Protein AF-A0AAV9DZL0-F1 (afdb_monomer)

Structure (mmCIF, N/CA/C/O backbone):
data_AF-A0AAV9DZL0-F1
#
_entry.id   AF-A0AAV9DZL0-F1
#
loop_
_atom_site.group_PDB
_atom_site.id
_atom_site.type_symbol
_atom_site.label_atom_id
_atom_site.label_alt_id
_atom_site.label_comp_id
_atom_site.label_asym_id
_atom_site.label_entity_id
_atom_site.label_seq_id
_atom_site.pdbx_PDB_ins_code
_atom_site.Cartn_x
_atom_site.Cartn_y
_atom_site.Cartn_z
_atom_site.occupancy
_atom_site.B_iso_or_equiv
_atom_site.auth_seq_id
_atom_site.auth_comp_id
_atom_site.auth_asym_id
_atom_site.auth_atom_id
_atom_site.pdbx_PDB_model_num
ATOM 1 N N . MET A 1 1 ? 12.146 9.727 -33.358 1.00 85.75 1 MET A N 1
ATOM 2 C CA . MET A 1 1 ? 12.964 9.579 -32.136 1.00 85.75 1 MET A CA 1
ATOM 3 C C . MET A 1 1 ? 12.162 9.762 -30.846 1.00 85.75 1 MET A C 1
ATOM 5 O O . MET A 1 1 ? 11.832 8.749 -30.264 1.00 85.75 1 MET A O 1
ATOM 9 N N . LEU A 1 2 ? 11.770 10.965 -30.394 1.00 91.12 2 LEU A N 1
ATOM 10 C CA . LEU A 1 2 ? 11.081 11.104 -29.086 1.00 91.12 2 LEU A CA 1
ATOM 11 C C . LEU A 1 2 ? 9.748 10.346 -28.998 1.00 91.12 2 LEU A C 1
ATOM 13 O O . LEU A 1 2 ? 9.580 9.506 -28.124 1.00 91.12 2 LEU A O 1
ATOM 17 N N . LYS A 1 3 ? 8.830 10.579 -29.944 1.00 93.94 3 LYS A N 1
ATOM 18 C CA . LYS A 1 3 ? 7.537 9.870 -30.006 1.00 93.94 3 LYS A CA 1
ATOM 19 C C . LYS A 1 3 ? 7.700 8.346 -30.021 1.00 93.94 3 LYS A C 1
ATOM 21 O O . LYS A 1 3 ? 6.901 7.626 -29.442 1.00 93.94 3 LYS A O 1
ATOM 26 N N . GLU A 1 4 ? 8.742 7.875 -30.692 1.00 95.62 4 GLU A N 1
ATOM 27 C CA . GLU A 1 4 ? 9.065 6.458 -30.788 1.00 95.62 4 GLU A CA 1
ATOM 28 C C . GLU A 1 4 ? 9.544 5.919 -29.441 1.00 95.62 4 GLU A C 1
ATOM 30 O O . GLU A 1 4 ? 8.929 4.993 -28.940 1.00 95.62 4 GLU A O 1
ATOM 35 N N . VAL A 1 5 ? 10.522 6.565 -28.795 1.00 93.69 5 VAL A N 1
ATOM 36 C CA . VAL A 1 5 ? 11.003 6.195 -27.450 1.00 93.69 5 VAL A CA 1
ATOM 37 C C . VAL A 1 5 ? 9.864 6.153 -26.429 1.00 93.69 5 VAL A C 1
ATOM 39 O O . VAL A 1 5 ? 9.787 5.225 -25.627 1.00 93.69 5 VAL A O 1
ATOM 42 N N . PHE A 1 6 ? 8.953 7.126 -26.460 1.00 94.88 6 PHE A N 1
ATOM 43 C CA . PHE A 1 6 ? 7.794 7.105 -25.570 1.00 94.88 6 PHE A CA 1
ATOM 44 C C . PHE A 1 6 ? 6.900 5.895 -25.828 1.00 94.88 6 PHE A C 1
ATOM 46 O O . PHE A 1 6 ? 6.602 5.150 -24.900 1.00 94.88 6 PHE A O 1
ATOM 53 N N . ASN A 1 7 ? 6.514 5.673 -27.081 1.00 96.50 7 ASN A N 1
ATOM 54 C CA . ASN A 1 7 ? 5.558 4.627 -27.425 1.00 96.50 7 ASN A CA 1
ATOM 55 C C . ASN A 1 7 ? 6.138 3.211 -27.334 1.00 96.50 7 ASN A C 1
ATOM 57 O O . ASN A 1 7 ? 5.383 2.274 -27.100 1.00 96.50 7 ASN A O 1
ATOM 61 N N . THR A 1 8 ? 7.445 3.037 -27.538 1.00 96.19 8 THR A N 1
ATOM 62 C CA . THR A 1 8 ? 8.074 1.708 -27.578 1.00 96.19 8 THR A CA 1
ATOM 63 C C . THR A 1 8 ? 8.816 1.345 -26.298 1.00 96.19 8 THR A C 1
ATOM 65 O O . THR A 1 8 ? 9.059 0.163 -26.075 1.00 96.19 8 THR A O 1
ATOM 68 N N . VAL A 1 9 ? 9.170 2.323 -25.454 1.00 95.31 9 VAL A N 1
ATOM 69 C CA . VAL A 1 9 ? 9.973 2.079 -24.244 1.00 95.31 9 VAL A CA 1
ATOM 70 C C . VAL A 1 9 ? 9.302 2.618 -22.988 1.00 95.31 9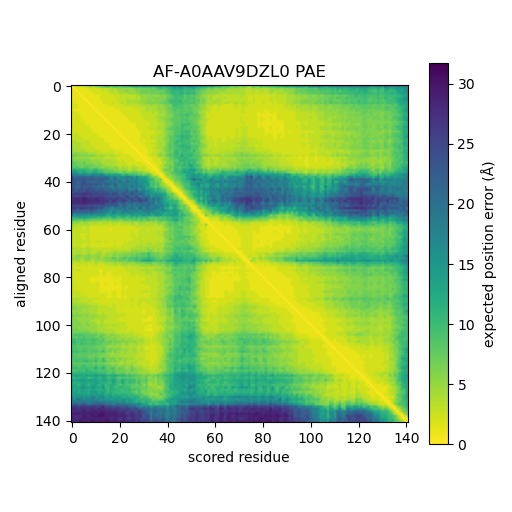 VAL A C 1
ATOM 72 O O . VAL A 1 9 ? 9.049 1.848 -22.066 1.00 95.31 9 VAL A O 1
ATOM 75 N N . ILE A 1 10 ? 9.021 3.923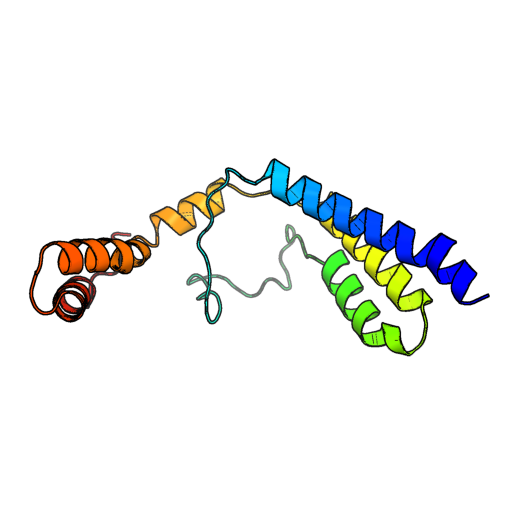 -22.928 1.00 95.44 10 ILE A N 1
ATOM 76 C CA . ILE A 1 10 ? 8.605 4.569 -21.671 1.00 95.44 10 ILE A CA 1
ATOM 77 C C . ILE A 1 10 ? 7.169 4.215 -21.285 1.00 95.44 10 ILE A C 1
ATOM 79 O O . ILE A 1 10 ? 6.935 3.806 -20.152 1.00 95.44 10 ILE A O 1
ATOM 83 N N . LEU A 1 11 ? 6.212 4.334 -22.204 1.00 96.88 11 LEU A N 1
ATOM 84 C CA . LEU A 1 11 ? 4.816 4.006 -21.908 1.00 96.88 11 LEU A CA 1
ATOM 85 C C . LEU A 1 11 ? 4.637 2.518 -21.558 1.00 96.88 11 LEU A C 1
ATOM 87 O O . LEU A 1 11 ? 4.044 2.252 -20.516 1.00 96.88 11 LEU A O 1
ATOM 91 N N . PRO A 1 12 ? 5.222 1.551 -22.298 1.00 98.12 12 PRO A N 1
ATOM 92 C CA . PRO A 1 12 ? 5.124 0.142 -21.922 1.00 98.12 12 PRO A CA 1
ATOM 93 C C . PRO A 1 12 ? 5.661 -0.172 -20.519 1.00 98.12 12 PRO A C 1
ATOM 95 O O . PRO A 1 12 ? 5.006 -0.882 -19.763 1.00 98.12 12 PRO A O 1
ATOM 98 N N . VAL A 1 13 ? 6.817 0.380 -20.123 1.00 97.44 13 VAL A N 1
ATOM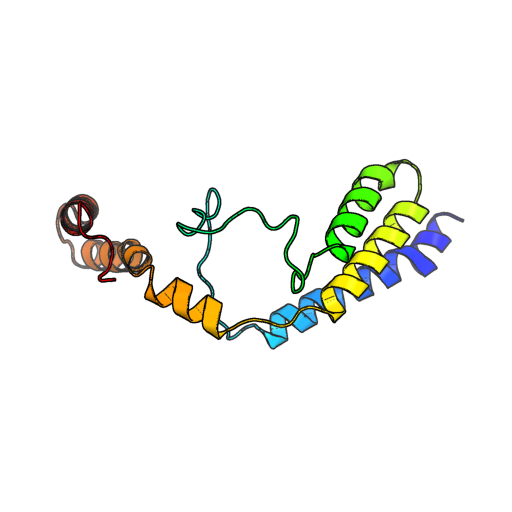 99 C CA . VAL A 1 13 ? 7.356 0.111 -18.776 1.00 97.44 13 VAL A CA 1
ATOM 100 C C . VAL A 1 13 ? 6.532 0.794 -17.676 1.00 97.44 13 VAL A C 1
ATOM 102 O O . VAL A 1 13 ? 6.405 0.257 -16.577 1.00 97.44 13 VAL A O 1
ATOM 105 N N . MET A 1 14 ? 5.935 1.957 -17.956 1.00 96.88 14 MET A N 1
ATOM 106 C CA . MET A 1 14 ? 4.987 2.589 -17.034 1.00 96.88 14 MET A CA 1
ATOM 107 C C . MET A 1 14 ? 3.723 1.739 -16.872 1.00 96.88 14 MET A C 1
ATOM 109 O O . MET A 1 14 ? 3.248 1.574 -15.748 1.00 96.88 14 MET A O 1
ATOM 113 N N . ASP A 1 15 ? 3.221 1.155 -17.963 1.00 98.31 15 ASP A N 1
ATOM 114 C CA . ASP A 1 15 ? 2.092 0.225 -17.925 1.00 98.31 15 ASP A CA 1
ATOM 115 C C . ASP A 1 15 ? 2.429 -1.034 -17.116 1.00 98.31 15 ASP A C 1
ATOM 117 O O . ASP A 1 15 ? 1.599 -1.487 -16.330 1.00 98.31 15 ASP A O 1
ATOM 121 N N . GLU A 1 16 ? 3.650 -1.571 -17.226 1.00 98.31 16 GLU A N 1
ATOM 122 C CA . GLU A 1 16 ? 4.108 -2.685 -16.382 1.00 98.31 16 GLU A CA 1
ATOM 123 C C . GLU A 1 16 ? 4.081 -2.323 -14.889 1.00 98.31 16 GLU A C 1
ATOM 125 O O . GLU A 1 16 ? 3.580 -3.103 -14.072 1.00 98.31 16 GLU A O 1
ATOM 130 N N . VAL A 1 17 ? 4.582 -1.138 -14.517 1.00 98.00 17 VAL A N 1
ATOM 131 C CA . VAL A 1 17 ? 4.546 -0.650 -13.124 1.00 98.00 17 VAL A CA 1
ATOM 132 C C . VAL A 1 17 ? 3.103 -0.520 -12.644 1.00 98.00 17 VAL A C 1
ATOM 134 O O . VAL A 1 17 ? 2.759 -1.006 -11.565 1.00 98.00 17 VAL A O 1
ATOM 137 N N . LEU A 1 18 ? 2.242 0.090 -13.456 1.00 98.06 18 LEU A N 1
ATOM 138 C CA . LEU A 1 18 ? 0.829 0.277 -13.150 1.00 98.06 18 LEU A CA 1
ATOM 139 C C . LEU A 1 18 ? 0.116 -1.068 -12.962 1.00 98.06 18 LEU A C 1
ATOM 141 O O . LEU A 1 18 ? -0.596 -1.253 -11.976 1.00 98.06 18 LEU A O 1
ATOM 145 N N . GLN A 1 19 ? 0.348 -2.035 -13.849 1.00 98.25 19 GLN A N 1
ATOM 146 C CA . GLN A 1 19 ? -0.213 -3.381 -13.733 1.00 98.25 19 GLN A CA 1
ATOM 147 C C . GLN A 1 19 ? 0.281 -4.102 -12.477 1.00 98.25 19 GLN A C 1
ATOM 149 O O . GLN A 1 19 ? -0.516 -4.761 -11.807 1.00 98.25 19 GLN A O 1
ATOM 154 N N . ALA A 1 20 ? 1.562 -3.961 -12.128 1.00 97.75 20 ALA A N 1
ATOM 155 C CA . ALA A 1 20 ? 2.121 -4.547 -10.914 1.00 97.75 20 ALA A CA 1
ATOM 156 C C . ALA A 1 20 ? 1.470 -3.959 -9.650 1.00 97.75 20 ALA A C 1
ATOM 158 O O . ALA A 1 20 ? 1.065 -4.713 -8.762 1.00 97.75 20 ALA A O 1
ATOM 159 N N . ILE A 1 21 ? 1.284 -2.635 -9.601 1.00 97.19 21 ILE A N 1
ATOM 160 C CA . ILE A 1 21 ? 0.589 -1.955 -8.498 1.00 97.19 21 ILE A CA 1
ATOM 161 C C . ILE A 1 21 ? -0.877 -2.392 -8.433 1.00 97.19 21 ILE A C 1
ATOM 163 O O . ILE A 1 21 ? -1.365 -2.728 -7.357 1.00 97.19 21 ILE A O 1
ATOM 167 N N . PHE A 1 22 ? -1.582 -2.449 -9.566 1.00 97.88 22 PHE A N 1
ATOM 168 C CA . PHE A 1 22 ? -2.976 -2.902 -9.597 1.00 97.88 22 PHE A CA 1
ATOM 169 C C . PHE A 1 22 ? -3.135 -4.351 -9.151 1.00 97.88 22 PHE A C 1
ATOM 171 O O . PHE A 1 22 ? -4.094 -4.676 -8.450 1.00 97.88 22 PHE A O 1
ATOM 178 N N . LYS A 1 23 ? -2.216 -5.228 -9.558 1.00 97.00 23 LYS A N 1
ATOM 179 C CA . LYS A 1 23 ? -2.200 -6.620 -9.120 1.00 97.00 23 LYS A CA 1
ATOM 180 C C . LYS A 1 23 ? -2.042 -6.696 -7.601 1.00 97.00 23 LYS A C 1
ATOM 182 O O . LYS A 1 23 ? -2.886 -7.299 -6.950 1.00 97.00 23 LYS A O 1
ATOM 187 N N . MET A 1 24 ? -1.049 -6.000 -7.050 1.00 95.88 24 MET A N 1
ATOM 188 C CA . MET A 1 24 ? -0.825 -5.928 -5.605 1.00 95.88 24 MET A CA 1
ATOM 189 C C . MET A 1 24 ? -2.041 -5.352 -4.864 1.00 95.88 24 MET A C 1
ATOM 191 O O . MET A 1 24 ? -2.452 -5.899 -3.845 1.00 95.88 24 MET A O 1
ATOM 195 N N . ALA A 1 25 ? -2.664 -4.293 -5.386 1.00 94.31 25 ALA A N 1
ATOM 196 C CA . ALA A 1 25 ? -3.865 -3.710 -4.792 1.00 94.31 25 ALA A CA 1
ATOM 197 C C . ALA A 1 25 ? -5.029 -4.712 -4.743 1.00 94.31 25 ALA A C 1
ATOM 199 O O . ALA A 1 25 ? -5.750 -4.761 -3.754 1.00 94.31 25 ALA A O 1
ATOM 200 N N . LYS A 1 26 ? -5.201 -5.535 -5.786 1.00 96.69 26 LYS A N 1
ATOM 201 C CA . LYS A 1 26 ? -6.234 -6.582 -5.820 1.00 96.69 26 LYS A CA 1
ATOM 202 C C . LYS A 1 26 ? -5.927 -7.745 -4.885 1.00 96.69 26 LYS A C 1
ATOM 204 O O . LYS A 1 26 ? -6.837 -8.228 -4.225 1.00 96.69 26 LYS A O 1
ATOM 209 N N . GLU A 1 27 ? -4.677 -8.198 -4.844 1.00 95.62 27 GLU A N 1
ATOM 210 C CA . GLU A 1 27 ? -4.255 -9.330 -4.006 1.00 95.62 27 GLU A CA 1
ATOM 211 C C . GLU A 1 27 ? -4.417 -9.032 -2.511 1.00 95.62 27 GLU A C 1
ATOM 213 O O . GLU A 1 27 ? -4.741 -9.931 -1.736 1.00 95.62 27 GLU A O 1
ATOM 218 N N . ASN A 1 28 ? -4.262 -7.764 -2.126 1.00 95.56 28 ASN A N 1
ATOM 219 C CA . ASN A 1 28 ? -4.288 -7.320 -0.735 1.00 95.56 28 ASN A CA 1
ATOM 220 C C . ASN A 1 28 ? -5.552 -6.517 -0.374 1.00 95.56 28 ASN A C 1
ATOM 222 O O . ASN A 1 28 ? -5.606 -5.917 0.694 1.00 95.56 28 ASN A O 1
ATOM 226 N N . ALA A 1 29 ? -6.575 -6.492 -1.238 1.00 95.44 29 ALA A N 1
ATOM 227 C CA . ALA A 1 29 ? -7.749 -5.623 -1.083 1.00 95.44 29 ALA A CA 1
ATOM 228 C C . ALA A 1 29 ? -8.547 -5.876 0.209 1.00 95.44 29 ALA A C 1
ATOM 230 O O . ALA A 1 29 ? -9.173 -4.964 0.743 1.00 95.44 29 ALA A O 1
ATOM 231 N N . GLN A 1 30 ? -8.547 -7.119 0.689 1.00 95.12 30 GLN A N 1
ATOM 232 C CA . GLN A 1 30 ? -9.247 -7.552 1.899 1.00 95.12 30 GLN A CA 1
ATOM 233 C C . GLN A 1 30 ? -8.435 -7.370 3.189 1.00 95.12 30 GLN A C 1
ATOM 235 O O . GLN A 1 30 ? -8.972 -7.592 4.272 1.00 95.12 30 GLN A O 1
ATOM 240 N N . ILE A 1 31 ? -7.151 -7.019 3.088 1.00 94.12 31 ILE A N 1
ATOM 241 C CA . ILE A 1 31 ? -6.268 -6.909 4.248 1.00 94.12 31 ILE A CA 1
ATOM 242 C C . ILE A 1 31 ? -6.456 -5.519 4.853 1.00 94.12 31 ILE A C 1
ATOM 244 O O . ILE A 1 31 ? -6.161 -4.504 4.222 1.00 94.12 31 ILE A O 1
ATOM 248 N N . ALA A 1 32 ? -6.968 -5.472 6.082 1.00 93.75 32 ALA A N 1
ATOM 249 C CA . ALA A 1 32 ? -7.091 -4.228 6.823 1.00 93.75 32 ALA A CA 1
ATOM 250 C C . ALA A 1 32 ? -5.705 -3.731 7.262 1.00 93.75 32 ALA A C 1
ATOM 252 O O . ALA A 1 32 ? -4.829 -4.515 7.620 1.00 93.75 32 ALA A O 1
ATOM 253 N N . MET A 1 33 ? -5.514 -2.415 7.255 1.00 93.06 33 MET A N 1
ATOM 254 C CA . MET A 1 33 ? -4.297 -1.782 7.751 1.00 93.06 33 MET A CA 1
ATOM 255 C C . MET A 1 33 ? -4.634 -0.481 8.469 1.00 93.06 33 MET A C 1
ATOM 257 O O . MET A 1 33 ? -5.557 0.240 8.077 1.00 93.06 33 MET A O 1
ATOM 261 N N . LEU A 1 34 ? -3.866 -0.165 9.508 1.00 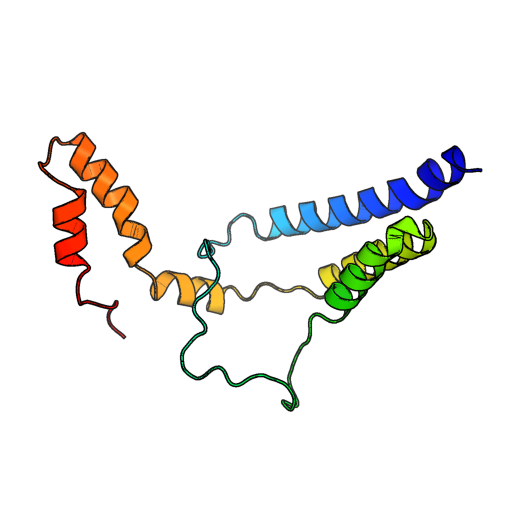90.19 34 LEU A N 1
ATOM 262 C CA . LEU A 1 34 ? -3.970 1.116 10.188 1.00 90.19 34 LEU A CA 1
ATOM 263 C C . LEU A 1 34 ? -3.516 2.238 9.240 1.00 90.19 34 LEU A C 1
ATOM 265 O O . LEU A 1 34 ? -2.420 2.199 8.684 1.00 90.19 34 LEU A O 1
ATOM 269 N N . SER A 1 35 ? -4.364 3.248 9.049 1.00 89.19 35 SER A N 1
ATOM 270 C CA . SER A 1 35 ? -3.998 4.444 8.283 1.00 89.19 35 SER A CA 1
ATOM 271 C C . SER A 1 35 ? -3.147 5.384 9.134 1.00 89.19 35 SER A C 1
ATOM 273 O O . SER A 1 35 ? -3.426 5.581 10.314 1.00 89.19 35 SER A O 1
ATOM 275 N N . CYS A 1 36 ? -2.137 6.014 8.536 1.00 83.94 36 CYS A N 1
ATOM 276 C CA . CYS A 1 36 ? -1.250 6.937 9.243 1.00 83.94 36 CYS A CA 1
ATOM 277 C C . CYS A 1 36 ? -1.356 8.341 8.646 1.00 83.94 36 CYS A C 1
ATOM 279 O O . CYS A 1 36 ? -1.095 8.544 7.461 1.00 83.94 36 CYS A O 1
ATOM 281 N N . THR A 1 37 ? -1.706 9.323 9.476 1.00 81.19 37 THR A N 1
ATOM 282 C CA . THR A 1 37 ? -1.664 10.747 9.119 1.00 81.19 37 THR A CA 1
ATOM 283 C C . THR A 1 37 ? -0.616 11.419 10.003 1.00 81.19 37 THR A C 1
ATOM 285 O O . THR A 1 37 ? -0.541 11.116 11.187 1.00 81.19 37 THR A O 1
ATOM 288 N N . HIS A 1 38 ? 0.214 12.304 9.441 1.00 79.12 38 HIS A N 1
ATOM 289 C CA . HIS A 1 38 ? 1.327 12.967 10.153 1.00 79.12 38 HIS A CA 1
ATOM 290 C C . HIS A 1 38 ? 2.500 12.048 10.571 1.00 79.12 38 HIS A C 1
ATOM 292 O O . HIS A 1 38 ? 3.362 12.469 11.339 1.00 79.12 38 HIS A O 1
ATOM 298 N N . GLY A 1 39 ? 2.579 10.838 10.001 1.00 68.38 39 GLY A N 1
ATOM 299 C CA . GLY A 1 39 ? 3.637 9.850 10.254 1.00 68.38 39 GLY A CA 1
ATOM 300 C C . GLY A 1 39 ? 3.248 8.794 11.294 1.00 68.38 39 GLY A C 1
ATOM 301 O O . GLY A 1 39 ? 2.237 8.921 11.977 1.00 68.38 39 GLY A O 1
ATOM 302 N N . GLN A 1 40 ? 4.037 7.723 11.387 1.00 59.69 40 GLN A N 1
ATOM 303 C CA . GLN A 1 40 ? 3.909 6.728 12.454 1.00 59.69 40 GLN A CA 1
ATOM 304 C C . GLN A 1 40 ? 4.750 7.149 13.656 1.00 59.69 40 GLN A C 1
ATOM 306 O O . GLN A 1 40 ? 5.879 7.619 13.507 1.00 59.69 40 GLN A O 1
ATOM 311 N N . VAL A 1 41 ? 4.211 6.952 14.857 1.00 56.88 41 VAL A N 1
ATOM 312 C CA . VAL A 1 41 ? 5.015 7.012 16.077 1.00 56.88 41 VAL A CA 1
ATOM 313 C C . VAL A 1 41 ? 5.858 5.739 16.109 1.00 56.88 41 VAL A C 1
ATOM 315 O O . VAL A 1 41 ? 5.310 4.642 16.041 1.00 56.88 41 VAL A O 1
ATOM 318 N N . THR A 1 42 ? 7.183 5.867 16.171 1.00 54.59 42 THR A N 1
ATOM 319 C CA . THR A 1 42 ? 8.083 4.705 16.238 1.00 54.59 42 THR A CA 1
ATOM 320 C C . THR A 1 42 ? 7.789 3.898 17.493 1.00 54.59 42 THR A C 1
ATOM 322 O O . THR A 1 42 ? 7.685 4.480 18.582 1.00 54.59 42 THR A O 1
ATOM 325 N N . LYS A 1 43 ? 7.679 2.571 17.368 1.00 59.31 43 LYS A N 1
ATOM 326 C CA . LYS A 1 43 ? 7.430 1.716 18.531 1.00 59.31 43 LYS A CA 1
ATOM 327 C C . LYS A 1 43 ? 8.615 1.836 19.496 1.00 59.31 43 LYS A C 1
ATOM 329 O O . LYS A 1 43 ? 9.781 1.877 19.097 1.00 59.31 43 LYS A O 1
ATOM 334 N N . ALA A 1 44 ? 8.322 1.943 20.791 1.00 47.16 44 ALA A N 1
ATOM 335 C CA . ALA A 1 44 ? 9.355 2.091 21.811 1.00 47.16 44 ALA A CA 1
ATOM 336 C C . ALA A 1 44 ? 10.282 0.860 21.808 1.00 47.16 44 ALA A C 1
ATOM 338 O O . ALA A 1 44 ? 9.828 -0.254 22.051 1.00 47.16 44 ALA A O 1
ATOM 339 N N . GLY A 1 45 ? 11.578 1.067 21.550 1.00 57.50 45 GLY A N 1
ATOM 340 C CA . GLY A 1 45 ? 12.585 -0.003 21.490 1.00 57.50 45 GLY A CA 1
ATOM 341 C C . GLY A 1 45 ? 13.094 -0.346 20.085 1.00 57.50 45 GLY A C 1
ATOM 342 O O . GLY A 1 45 ? 14.026 -1.141 19.969 1.00 57.50 45 GLY A O 1
ATOM 343 N N . GLU A 1 46 ? 12.562 0.275 19.028 1.00 55.62 46 GLU A N 1
ATOM 344 C CA . GLU A 1 46 ? 13.116 0.154 17.675 1.00 55.62 46 GLU A CA 1
ATOM 345 C C . GLU A 1 46 ? 14.460 0.894 17.572 1.00 55.62 46 GLU A C 1
ATOM 347 O O . GLU A 1 46 ? 14.536 2.110 17.402 1.00 55.62 46 GLU A O 1
ATOM 352 N N . ILE A 1 47 ? 15.560 0.153 17.704 1.00 51.41 47 ILE A N 1
ATOM 353 C CA . ILE A 1 47 ? 16.907 0.659 17.431 1.00 51.41 47 ILE A CA 1
ATOM 354 C C . ILE A 1 47 ? 17.155 0.728 15.920 1.00 51.41 47 ILE A C 1
ATOM 356 O O . ILE A 1 47 ? 16.888 -0.214 15.173 1.00 51.41 47 ILE A O 1
ATOM 360 N N . GLY A 1 48 ? 17.710 1.861 15.479 1.00 53.94 48 GLY A N 1
ATOM 361 C CA . GLY A 1 48 ? 18.117 2.103 14.098 1.00 53.94 48 GLY A CA 1
ATOM 362 C C . GLY A 1 48 ? 18.990 0.970 13.551 1.00 53.94 48 GLY A C 1
ATOM 363 O O . GLY A 1 48 ? 20.016 0.594 14.112 1.00 53.94 48 GLY A O 1
ATOM 364 N N . SER A 1 49 ? 18.545 0.416 12.433 1.00 51.03 49 SER A N 1
ATOM 365 C CA . SER A 1 49 ? 18.934 -0.899 11.936 1.00 51.03 49 SER A CA 1
ATOM 366 C C . SER A 1 49 ? 20.174 -0.847 11.023 1.00 51.03 49 SER A C 1
ATOM 368 O O . SER A 1 49 ? 20.111 -1.204 9.857 1.00 51.03 49 SER A O 1
ATOM 370 N N . SER A 1 50 ? 21.317 -0.318 11.454 1.00 53.53 50 SER A N 1
ATOM 371 C CA . SER A 1 50 ? 22.499 -0.206 10.564 1.00 53.53 50 SER A CA 1
ATOM 372 C C . SER A 1 50 ? 23.452 -1.412 10.607 1.00 53.53 50 SER A C 1
ATOM 374 O O . SER A 1 50 ? 24.301 -1.529 9.729 1.00 53.53 50 SER A O 1
ATOM 376 N N . THR A 1 51 ? 23.297 -2.344 11.555 1.00 52.81 51 THR A N 1
ATOM 377 C CA . THR A 1 51 ? 24.240 -3.469 11.764 1.00 52.81 51 THR A CA 1
ATOM 378 C C . THR A 1 51 ? 23.587 -4.853 11.926 1.00 52.81 51 THR A C 1
ATOM 380 O O . THR A 1 51 ? 24.272 -5.811 12.281 1.00 52.81 51 THR A O 1
ATOM 383 N N . MET A 1 52 ? 22.280 -5.006 11.666 1.00 56.34 52 MET A N 1
ATOM 384 C CA . MET A 1 52 ? 21.588 -6.287 11.885 1.00 56.34 52 MET A CA 1
ATOM 385 C C . MET A 1 52 ? 21.814 -7.309 10.747 1.00 56.34 52 MET A C 1
ATOM 387 O O . MET A 1 52 ? 21.542 -6.989 9.589 1.00 56.34 52 MET A O 1
ATOM 391 N N . PRO A 1 53 ? 22.216 -8.563 11.050 1.00 56.00 53 PRO A N 1
ATOM 392 C CA . PRO A 1 53 ? 22.534 -9.588 10.045 1.00 56.00 53 PRO A CA 1
ATOM 393 C C . PRO A 1 53 ? 21.324 -10.118 9.252 1.00 56.00 53 PRO A C 1
ATOM 395 O O . PRO A 1 53 ? 21.505 -10.674 8.174 1.00 56.00 53 PRO A O 1
ATOM 398 N N . HIS A 1 54 ? 20.096 -9.926 9.744 1.00 68.62 54 HIS A N 1
ATOM 399 C CA . HIS A 1 54 ? 18.855 -10.346 9.069 1.00 68.62 54 HIS A CA 1
ATOM 400 C C . HIS A 1 54 ? 18.060 -9.178 8.471 1.00 68.62 54 HIS A C 1
ATOM 402 O O . HIS A 1 54 ? 16.881 -9.325 8.151 1.00 68.62 54 HIS A O 1
ATOM 408 N N . LYS A 1 55 ? 18.674 -7.997 8.341 1.00 68.75 55 LYS A N 1
ATOM 409 C CA . LYS A 1 55 ? 17.968 -6.814 7.860 1.00 68.75 55 LYS A CA 1
ATOM 410 C C . LYS A 1 55 ? 17.633 -6.925 6.374 1.00 68.75 55 LYS A C 1
ATOM 412 O O . LYS A 1 55 ? 18.524 -7.012 5.531 1.00 68.75 55 LYS A O 1
ATOM 417 N N . VAL A 1 56 ? 16.348 -6.806 6.059 1.00 70.62 56 VAL A N 1
ATOM 418 C CA . VAL A 1 56 ? 15.865 -6.585 4.694 1.00 70.62 56 VAL A CA 1
ATOM 419 C C . VAL A 1 56 ? 15.712 -5.076 4.482 1.00 70.62 56 VAL A C 1
ATOM 421 O O . VAL A 1 56 ? 14.951 -4.427 5.192 1.00 70.62 56 VAL A O 1
ATOM 424 N N . ASN A 1 57 ? 16.466 -4.511 3.534 1.00 80.88 57 ASN A N 1
ATOM 425 C CA . ASN A 1 57 ? 16.382 -3.097 3.149 1.00 80.88 57 ASN A CA 1
ATOM 426 C C . ASN A 1 57 ? 15.568 -2.939 1.857 1.00 80.88 57 ASN A C 1
ATOM 428 O O . ASN A 1 57 ? 15.752 -3.747 0.939 1.00 80.88 57 ASN A O 1
ATOM 432 N N . PRO A 1 58 ? 14.760 -1.876 1.714 1.00 91.19 58 PRO A N 1
ATOM 433 C CA . PRO A 1 58 ? 14.026 -1.578 0.486 1.00 91.19 58 PRO A CA 1
ATOM 434 C C . PRO A 1 58 ? 14.926 -0.946 -0.600 1.00 91.19 58 PRO A C 1
ATOM 436 O O . PRO A 1 58 ? 14.549 0.031 -1.241 1.00 91.19 58 PRO A O 1
ATOM 439 N N . ILE A 1 59 ? 16.117 -1.510 -0.839 1.00 93.06 59 ILE A N 1
ATOM 440 C CA . ILE A 1 59 ? 17.164 -0.902 -1.680 1.00 93.06 59 ILE A CA 1
ATOM 441 C C . ILE A 1 59 ? 16.723 -0.663 -3.130 1.00 93.06 59 ILE A C 1
ATOM 443 O O . ILE A 1 59 ? 17.134 0.312 -3.753 1.00 93.06 59 ILE A O 1
ATOM 447 N N . ASP A 1 60 ? 15.870 -1.525 -3.691 1.00 96.38 60 ASP A N 1
ATOM 448 C CA . ASP A 1 60 ? 15.364 -1.319 -5.051 1.00 96.38 60 ASP A CA 1
ATOM 449 C C . ASP A 1 60 ? 14.460 -0.073 -5.123 1.00 96.38 60 ASP A C 1
ATOM 451 O O . ASP A 1 60 ? 14.492 0.655 -6.114 1.00 96.38 60 ASP A O 1
ATOM 455 N N . PHE A 1 61 ? 13.706 0.229 -4.061 1.00 97.12 61 PHE A N 1
ATOM 456 C CA . PHE A 1 61 ? 12.894 1.444 -3.986 1.00 97.12 61 PHE A CA 1
ATOM 457 C C . PHE A 1 61 ? 13.752 2.689 -3.741 1.00 97.12 61 PHE A C 1
ATOM 459 O O . PHE A 1 61 ? 13.547 3.685 -4.428 1.00 97.12 61 PHE A O 1
ATOM 466 N N . GLU A 1 62 ? 14.764 2.612 -2.871 1.00 96.00 62 GLU A N 1
ATOM 467 C CA . GLU A 1 62 ? 15.738 3.701 -2.661 1.00 96.00 62 GLU A CA 1
ATOM 468 C C . GLU A 1 62 ? 16.465 4.055 -3.973 1.00 96.00 62 GLU A C 1
ATOM 470 O O . GLU A 1 62 ? 16.556 5.218 -4.374 1.00 96.00 62 GLU A O 1
ATOM 475 N N . ASN A 1 63 ? 16.913 3.038 -4.717 1.00 96.06 63 ASN A N 1
ATOM 476 C CA . ASN A 1 63 ? 17.518 3.224 -6.034 1.00 96.06 63 ASN A CA 1
ATOM 477 C C . ASN A 1 63 ? 16.516 3.778 -7.057 1.00 96.06 63 ASN A C 1
ATOM 479 O O . ASN A 1 63 ? 16.896 4.551 -7.939 1.00 96.06 63 ASN A O 1
ATOM 483 N N . SER A 1 64 ? 15.248 3.361 -7.001 1.00 97.44 64 SER A N 1
ATOM 484 C CA . SER A 1 64 ? 14.196 3.911 -7.860 1.00 97.44 64 SER A CA 1
ATOM 485 C C . SER A 1 64 ? 13.988 5.403 -7.596 1.00 97.44 64 SER A C 1
ATOM 487 O O . SER A 1 64 ? 13.976 6.191 -8.541 1.00 97.44 64 SER A O 1
ATOM 489 N N . GLU A 1 65 ? 13.876 5.800 -6.330 1.00 97.38 65 GLU A N 1
ATOM 490 C CA . GLU A 1 65 ? 13.714 7.193 -5.905 1.00 97.38 65 GLU A CA 1
ATOM 491 C C . GLU A 1 65 ? 14.880 8.068 -6.380 1.00 97.38 65 GLU A C 1
ATOM 493 O O . GLU A 1 65 ? 14.661 9.084 -7.046 1.00 97.38 65 GLU A O 1
ATOM 498 N N . GLY A 1 66 ? 16.121 7.629 -6.138 1.00 95.88 66 GLY A N 1
ATOM 499 C CA . GLY A 1 66 ? 17.311 8.358 -6.578 1.00 95.88 66 GLY A CA 1
ATOM 500 C C . GLY A 1 66 ? 17.344 8.583 -8.094 1.00 95.88 66 GLY A C 1
ATOM 501 O O . GLY A 1 66 ? 17.659 9.678 -8.558 1.00 95.88 66 GLY A O 1
ATOM 502 N N . ASN A 1 67 ? 16.951 7.577 -8.882 1.00 96.50 67 ASN A N 1
ATOM 503 C CA . ASN A 1 67 ? 16.890 7.704 -10.339 1.00 96.50 67 ASN A CA 1
ATOM 504 C C . ASN A 1 67 ? 15.729 8.596 -10.815 1.00 96.50 67 ASN A C 1
ATOM 506 O O . ASN A 1 67 ? 15.904 9.341 -11.780 1.00 96.50 67 ASN A O 1
ATOM 510 N N . LEU A 1 68 ? 14.570 8.593 -10.143 1.00 96.12 68 LEU A N 1
ATOM 511 C CA . LEU A 1 68 ? 13.488 9.540 -10.455 1.00 96.12 68 LEU A CA 1
ATOM 512 C C . LEU A 1 68 ? 13.920 10.991 -10.222 1.00 96.12 68 LEU A C 1
ATOM 514 O O . LEU A 1 68 ? 13.588 11.854 -11.035 1.00 96.12 68 LEU A O 1
ATOM 518 N N . GLY A 1 69 ? 14.716 11.255 -9.182 1.00 94.69 69 GLY A N 1
ATOM 519 C CA . GLY A 1 69 ? 15.286 12.582 -8.926 1.00 94.69 69 GLY A CA 1
ATOM 520 C C . GLY A 1 69 ? 16.190 13.104 -10.054 1.00 94.69 69 GLY A C 1
ATOM 521 O O . GLY A 1 69 ? 16.322 14.314 -10.227 1.00 94.69 69 GLY A O 1
ATOM 522 N N . LEU A 1 70 ? 16.766 12.205 -10.860 1.00 94.38 70 LEU A N 1
ATOM 523 C CA . LEU A 1 70 ? 17.639 12.520 -12.000 1.00 94.38 70 LEU A CA 1
ATOM 524 C C . LEU A 1 70 ? 16.919 12.434 -13.359 1.00 94.38 70 LEU A C 1
ATOM 526 O O . LEU A 1 70 ? 17.544 12.615 -14.405 1.00 94.38 70 LEU A O 1
ATOM 530 N N . ALA A 1 71 ? 15.607 12.175 -13.376 1.00 91.12 71 ALA A N 1
ATOM 531 C CA . ALA A 1 71 ? 14.833 11.957 -14.601 1.00 91.12 71 ALA A CA 1
ATOM 532 C C . ALA A 1 71 ? 14.875 13.144 -15.582 1.00 91.12 71 ALA A C 1
ATOM 534 O O . ALA A 1 71 ? 14.781 12.953 -16.795 1.00 91.12 71 ALA A O 1
ATOM 535 N N . ASN A 1 72 ? 15.064 14.367 -15.079 1.00 88.44 72 ASN A N 1
ATOM 536 C CA . ASN A 1 72 ? 15.208 15.568 -15.905 1.00 88.44 72 ASN A CA 1
ATOM 537 C C . ASN A 1 72 ? 16.478 15.566 -16.779 1.00 88.44 72 ASN A C 1
ATOM 539 O O . ASN A 1 72 ? 16.519 16.287 -17.774 1.00 88.44 72 ASN A O 1
ATOM 543 N N . GLN A 1 73 ? 17.491 14.763 -16.441 1.00 90.06 73 GLN A N 1
ATOM 544 C CA . GLN A 1 73 ? 18.740 14.657 -17.204 1.00 90.06 73 GLN A CA 1
ATOM 545 C C . GLN A 1 73 ? 18.602 13.732 -18.419 1.00 90.06 73 GLN A C 1
ATOM 547 O O . GLN A 1 73 ? 19.372 13.837 -19.373 1.00 90.06 73 GLN A O 1
ATOM 552 N N . GLY A 1 74 ? 17.609 12.840 -18.417 1.00 89.06 74 GLY A N 1
ATOM 553 C CA . GLY A 1 74 ? 17.310 11.984 -19.556 1.00 89.06 74 GLY A CA 1
ATOM 554 C C . GLY A 1 74 ? 16.448 10.775 -19.208 1.00 89.06 74 GLY A C 1
ATOM 555 O O . GLY A 1 74 ? 16.480 10.249 -18.097 1.00 89.06 74 GLY A O 1
ATOM 556 N N . PHE A 1 75 ? 15.736 10.267 -20.217 1.00 89.88 75 PHE A N 1
ATOM 557 C CA . PHE A 1 75 ? 14.801 9.142 -20.085 1.00 89.88 75 PHE A CA 1
ATOM 558 C C . PHE A 1 75 ? 15.431 7.837 -19.578 1.00 89.88 75 PHE A C 1
ATOM 560 O O . PHE A 1 75 ? 14.717 6.977 -19.066 1.00 89.88 75 PHE A O 1
ATOM 567 N N . GLY A 1 76 ? 16.755 7.679 -19.693 1.00 93.81 76 GLY A N 1
ATOM 568 C CA . GLY A 1 76 ? 17.471 6.521 -19.154 1.00 93.81 76 GLY A CA 1
ATOM 569 C C . GLY A 1 76 ? 17.327 6.389 -17.636 1.00 93.81 76 GLY A C 1
ATOM 570 O O . GLY A 1 76 ? 17.125 5.281 -17.144 1.00 93.81 76 GLY A O 1
ATOM 571 N N . TYR A 1 77 ? 17.341 7.512 -16.910 1.00 96.94 77 TYR A N 1
ATOM 572 C CA . TYR A 1 77 ? 17.131 7.525 -15.462 1.00 96.94 77 TYR A CA 1
ATOM 573 C C . TYR A 1 77 ? 15.696 7.126 -15.101 1.00 96.94 77 TYR A C 1
ATOM 575 O O . TYR A 1 77 ? 15.502 6.274 -14.239 1.00 96.94 77 TYR A O 1
ATOM 583 N N . SER A 1 78 ? 14.690 7.633 -15.823 1.00 95.31 78 SER A N 1
ATOM 584 C CA . SER A 1 78 ? 13.294 7.207 -15.641 1.00 95.31 78 SER A CA 1
ATOM 585 C C . SER A 1 78 ? 13.114 5.709 -15.900 1.00 95.31 78 SER A C 1
ATOM 587 O O . SER A 1 78 ? 12.498 5.014 -15.099 1.00 95.31 78 SER A O 1
ATOM 589 N N . LEU A 1 79 ? 13.701 5.186 -16.982 1.00 96.44 79 LEU A N 1
ATOM 590 C CA . LEU A 1 79 ? 13.631 3.761 -17.308 1.00 96.44 79 LEU A CA 1
ATOM 591 C C . LEU A 1 79 ? 14.275 2.891 -16.219 1.00 96.44 79 LEU A C 1
ATOM 593 O O . LEU A 1 79 ? 13.715 1.859 -15.845 1.00 96.44 79 LEU A O 1
ATOM 597 N N . LEU A 1 80 ? 15.442 3.297 -15.709 1.00 96.88 80 LEU A N 1
ATOM 598 C CA . LEU A 1 80 ? 16.116 2.581 -14.629 1.00 96.88 80 LEU A CA 1
ATOM 599 C C . LEU A 1 80 ? 15.296 2.628 -13.336 1.00 96.88 80 LEU A C 1
ATOM 601 O O . LEU A 1 80 ? 15.156 1.600 -12.674 1.00 96.88 80 LEU A O 1
ATOM 605 N N . ALA A 1 81 ? 14.693 3.776 -13.022 1.00 97.81 81 ALA A N 1
ATOM 606 C CA . ALA A 1 81 ? 13.796 3.902 -11.884 1.00 97.81 81 ALA A CA 1
ATOM 607 C C . ALA A 1 81 ? 12.616 2.926 -11.971 1.00 97.81 81 ALA A C 1
ATOM 609 O O . ALA A 1 81 ? 12.404 2.142 -11.050 1.00 97.81 81 ALA A O 1
ATOM 610 N N . TYR A 1 82 ? 11.903 2.893 -13.101 1.00 98.00 82 TYR A N 1
ATOM 611 C CA . TYR A 1 82 ? 10.763 1.988 -13.276 1.00 98.00 82 TYR A CA 1
ATOM 612 C C . TYR A 1 82 ? 11.159 0.513 -13.141 1.00 98.00 82 TYR A C 1
ATOM 614 O O . TYR A 1 82 ? 10.446 -0.266 -12.511 1.00 98.00 82 TYR A O 1
ATOM 622 N N . ARG A 1 83 ? 12.331 0.124 -13.656 1.00 97.88 83 ARG A N 1
ATOM 623 C CA . ARG A 1 83 ? 12.848 -1.246 -13.498 1.00 97.88 83 ARG A CA 1
ATOM 624 C C . ARG A 1 83 ? 13.202 -1.584 -12.052 1.00 97.88 83 ARG A C 1
ATOM 626 O O . ARG A 1 83 ? 12.897 -2.690 -11.607 1.00 97.88 83 ARG A O 1
ATOM 633 N N . ASN A 1 84 ? 13.805 -0.649 -11.323 1.00 98.19 84 ASN A N 1
ATOM 634 C CA . ASN A 1 84 ? 14.109 -0.830 -9.907 1.00 98.19 84 ASN A CA 1
ATOM 635 C C . ASN A 1 84 ? 12.818 -0.950 -9.083 1.00 98.19 84 ASN A C 1
ATOM 637 O O . ASN A 1 84 ? 12.689 -1.880 -8.290 1.00 98.19 84 ASN A O 1
ATOM 641 N N . ALA A 1 85 ? 11.812 -0.109 -9.347 1.00 97.81 85 ALA A N 1
ATOM 642 C CA . ALA A 1 85 ? 10.497 -0.222 -8.718 1.00 97.81 85 ALA A CA 1
ATOM 643 C C . ALA A 1 85 ? 9.849 -1.592 -8.981 1.00 97.81 85 ALA A C 1
ATOM 645 O O . ALA A 1 85 ? 9.396 -2.247 -8.045 1.00 97.81 85 ALA A O 1
ATOM 646 N N . LEU A 1 86 ? 9.866 -2.077 -10.229 1.00 98.06 86 LEU A N 1
ATOM 647 C CA . LEU A 1 86 ? 9.362 -3.412 -10.575 1.00 98.06 86 LEU A CA 1
ATOM 648 C C . LEU A 1 86 ? 10.101 -4.529 -9.826 1.00 98.06 86 LEU A C 1
ATOM 650 O O . LEU A 1 86 ? 9.475 -5.500 -9.398 1.00 98.06 86 LEU A O 1
ATOM 654 N N . GLN A 1 87 ? 11.419 -4.411 -9.660 1.00 96.94 87 GLN A N 1
ATOM 655 C CA . GLN A 1 87 ? 12.207 -5.386 -8.909 1.00 96.94 87 GLN A CA 1
ATOM 656 C C . GLN A 1 87 ? 11.878 -5.361 -7.412 1.00 96.94 87 GLN A C 1
ATOM 658 O O . GLN A 1 87 ? 11.788 -6.426 -6.802 1.00 96.94 87 GLN A O 1
ATOM 663 N N . GLY A 1 88 ? 11.653 -4.173 -6.846 1.00 95.75 88 GLY A N 1
ATOM 664 C CA . GLY A 1 88 ? 11.185 -4.004 -5.473 1.00 95.75 88 GLY A CA 1
ATOM 665 C C . GLY A 1 88 ? 9.804 -4.622 -5.261 1.00 95.75 88 GLY A C 1
ATOM 666 O O . GLY A 1 88 ? 9.638 -5.445 -4.364 1.00 95.75 88 GLY A O 1
ATOM 667 N N . ILE A 1 89 ? 8.837 -4.316 -6.136 1.00 95.69 89 ILE A N 1
ATOM 668 C CA . ILE A 1 89 ? 7.459 -4.832 -6.047 1.00 95.69 89 ILE A CA 1
ATOM 669 C C . ILE A 1 89 ? 7.435 -6.367 -6.067 1.00 95.69 89 ILE A C 1
ATOM 671 O O . ILE A 1 89 ? 6.721 -6.976 -5.277 1.00 95.69 89 ILE A O 1
ATOM 675 N N . LYS A 1 90 ? 8.261 -7.015 -6.901 1.00 94.62 90 LYS A N 1
ATOM 676 C CA . LYS A 1 90 ? 8.355 -8.490 -6.968 1.00 94.62 90 LYS A CA 1
ATOM 677 C C . LYS A 1 90 ? 8.809 -9.152 -5.664 1.00 94.62 90 LYS A C 1
ATOM 679 O O . LYS A 1 90 ? 8.589 -10.348 -5.496 1.00 94.62 90 LYS A O 1
ATOM 684 N N . LYS A 1 91 ? 9.491 -8.412 -4.789 1.00 93.88 91 LYS A N 1
AT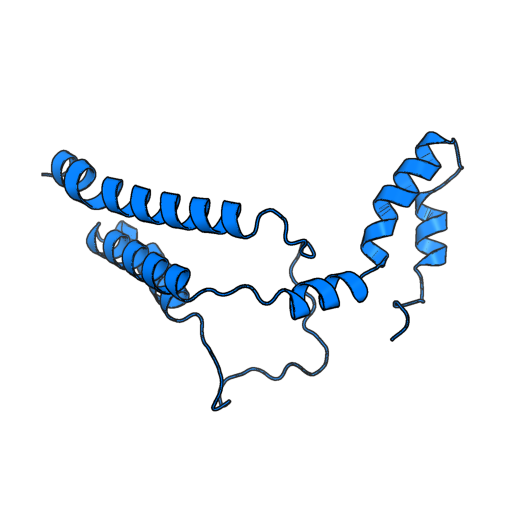OM 685 C CA . LYS A 1 91 ? 10.017 -8.914 -3.512 1.0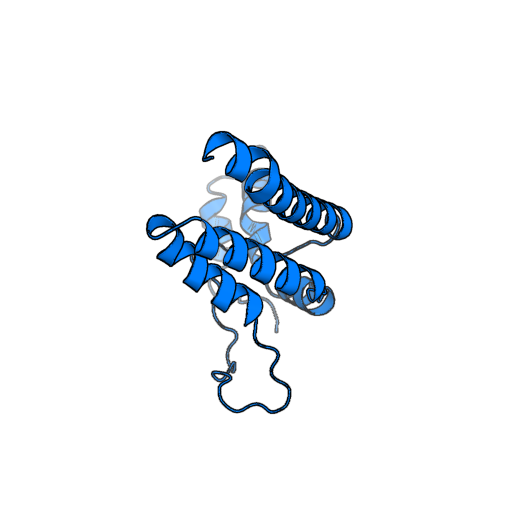0 93.88 91 LYS A CA 1
ATOM 686 C C . LYS A 1 91 ? 9.055 -8.676 -2.346 1.00 93.88 91 LYS A C 1
ATOM 688 O O . LYS A 1 91 ? 9.304 -9.202 -1.265 1.00 93.88 91 LYS A O 1
ATOM 693 N N . LEU A 1 92 ? 7.995 -7.886 -2.539 1.00 92.31 92 LEU A N 1
ATOM 694 C CA . LEU A 1 92 ? 7.050 -7.558 -1.476 1.00 92.31 92 LEU A CA 1
ATOM 695 C C . LEU A 1 92 ? 6.214 -8.778 -1.085 1.00 92.31 92 LEU A C 1
ATOM 697 O O . LEU A 1 92 ? 5.668 -9.483 -1.931 1.00 92.31 92 LEU A O 1
ATOM 701 N N . GLN A 1 93 ? 6.096 -8.985 0.222 1.00 90.69 93 GLN A N 1
ATOM 702 C CA . GLN A 1 93 ? 5.166 -9.919 0.844 1.00 90.69 93 GLN A CA 1
ATOM 703 C C . GLN A 1 93 ? 4.529 -9.199 2.028 1.00 90.69 93 GLN A C 1
ATOM 705 O O . GLN A 1 93 ? 5.235 -8.576 2.823 1.00 90.69 93 GLN A O 1
ATOM 710 N N . VAL A 1 94 ? 3.202 -9.245 2.121 1.00 91.69 94 VAL A N 1
ATOM 711 C CA . VAL A 1 94 ? 2.484 -8.584 3.212 1.00 91.69 94 VAL A CA 1
ATOM 712 C C . VAL A 1 94 ? 2.653 -9.388 4.496 1.00 91.69 94 VAL A C 1
ATOM 714 O O . VAL A 1 94 ? 2.501 -10.607 4.509 1.00 91.69 94 VAL A O 1
ATOM 717 N N . ASN A 1 95 ? 2.968 -8.689 5.586 1.00 93.62 95 ASN A N 1
ATOM 718 C CA . ASN A 1 95 ? 2.986 -9.255 6.928 1.00 93.62 95 ASN A CA 1
ATOM 719 C C . ASN A 1 95 ? 1.656 -8.947 7.628 1.00 93.62 95 ASN A C 1
ATOM 721 O O . ASN A 1 95 ? 1.543 -7.971 8.368 1.00 93.62 95 ASN A O 1
ATOM 725 N N . GLU A 1 96 ? 0.647 -9.782 7.375 1.00 92.75 96 GLU A N 1
ATOM 726 C CA . GLU A 1 96 ? -0.696 -9.618 7.949 1.00 92.75 96 GLU A CA 1
ATOM 727 C C . GLU A 1 96 ? -0.695 -9.663 9.480 1.00 92.75 96 GLU A C 1
ATOM 729 O O . GLU A 1 96 ? -1.458 -8.942 10.113 1.00 92.75 96 GLU A O 1
ATOM 734 N N . ALA A 1 97 ? 0.181 -10.468 10.091 1.00 91.19 97 ALA A N 1
ATOM 735 C CA . ALA A 1 97 ? 0.270 -10.560 11.546 1.00 91.19 97 ALA A CA 1
ATOM 736 C C . ALA A 1 97 ? 0.648 -9.209 12.173 1.00 91.19 97 ALA A C 1
ATOM 738 O O . ALA A 1 97 ? -0.002 -8.779 13.120 1.00 91.19 97 ALA A O 1
ATOM 739 N N . CYS A 1 98 ? 1.636 -8.515 11.598 1.00 88.88 98 CYS A N 1
ATOM 740 C CA . CYS A 1 98 ? 2.021 -7.177 12.050 1.00 88.88 98 CYS A CA 1
ATOM 741 C C . CYS A 1 98 ? 0.893 -6.155 11.849 1.00 88.88 98 CYS A C 1
ATOM 743 O O . CYS A 1 98 ? 0.630 -5.359 12.743 1.00 88.88 98 CYS A O 1
ATOM 745 N N . LEU A 1 99 ? 0.204 -6.191 10.701 1.00 90.56 99 LEU A N 1
ATOM 746 C CA . LEU A 1 99 ? -0.904 -5.267 10.420 1.00 90.56 99 LEU A CA 1
ATOM 747 C C . LEU A 1 99 ? -2.076 -5.461 11.390 1.00 90.56 99 LEU A C 1
ATOM 749 O O . LEU A 1 99 ? -2.651 -4.485 11.866 1.00 90.56 99 LEU A O 1
ATOM 753 N N . ASN A 1 100 ? -2.412 -6.712 11.704 1.00 91.31 100 ASN A N 1
ATOM 754 C CA . ASN A 1 100 ? -3.455 -7.030 12.674 1.00 91.31 100 ASN A CA 1
ATOM 755 C C . ASN A 1 100 ? -3.053 -6.613 14.093 1.00 91.31 100 ASN A C 1
ATOM 757 O O . ASN A 1 100 ? -3.880 -6.070 14.818 1.00 91.31 100 ASN A O 1
ATOM 761 N N . GLU A 1 101 ? -1.792 -6.814 14.481 1.00 89.75 101 GLU A N 1
ATOM 762 C CA . GLU A 1 101 ? -1.288 -6.354 15.778 1.00 89.75 101 GLU A CA 1
ATOM 763 C C . GLU A 1 101 ? -1.372 -4.824 15.911 1.00 89.75 101 GLU A C 1
ATOM 765 O O . GLU A 1 101 ? -1.806 -4.323 16.946 1.00 89.75 101 GLU A O 1
ATOM 770 N N . ASP A 1 102 ? -1.035 -4.078 14.854 1.00 88.62 102 ASP A N 1
ATOM 771 C CA . ASP A 1 102 ? -1.158 -2.614 14.841 1.00 88.62 102 ASP A CA 1
ATOM 772 C C . ASP A 1 102 ? -2.616 -2.152 15.010 1.00 88.62 102 ASP A C 1
ATOM 774 O O . ASP A 1 102 ? -2.882 -1.170 15.710 1.00 88.62 102 ASP A O 1
ATOM 778 N N . LEU A 1 103 ? -3.572 -2.862 14.398 1.00 89.38 103 LEU A N 1
ATOM 779 C CA . LEU A 1 103 ? -5.005 -2.590 14.556 1.00 89.38 103 LEU A CA 1
ATOM 780 C C . LEU A 1 103 ? -5.486 -2.890 15.982 1.00 89.38 103 LEU A C 1
ATOM 782 O O . LEU A 1 103 ? -6.187 -2.068 16.572 1.00 89.38 103 LEU A O 1
ATOM 786 N N . GLU A 1 104 ? -5.074 -4.023 16.554 1.00 89.88 104 GLU A N 1
ATOM 787 C CA . GLU A 1 104 ? -5.440 -4.419 17.920 1.00 89.88 104 GLU A CA 1
ATOM 788 C C . GLU A 1 104 ? -4.835 -3.506 18.992 1.00 89.88 104 GLU A C 1
ATOM 790 O O . GLU A 1 104 ? -5.409 -3.344 20.066 1.00 89.88 104 GLU A O 1
ATOM 795 N N . GLN A 1 105 ? -3.701 -2.866 18.711 1.00 86.69 105 GLN A N 1
ATOM 796 C CA . GLN A 1 105 ? -3.061 -1.928 19.638 1.00 86.69 105 GLN A CA 1
ATOM 797 C C . GLN A 1 105 ? -3.602 -0.495 19.530 1.00 86.69 105 GLN A C 1
ATOM 799 O O . GLN A 1 105 ? -3.234 0.342 20.354 1.00 86.69 105 GLN A O 1
ATOM 804 N N . THR A 1 106 ? -4.472 -0.203 18.554 1.00 87.31 106 THR A N 1
ATOM 805 C CA . THR A 1 106 ? -4.915 1.169 18.251 1.00 87.31 106 THR A CA 1
ATOM 806 C C . THR A 1 106 ? -6.441 1.289 18.223 1.00 87.31 106 THR A C 1
ATOM 808 O O . THR A 1 106 ? -7.035 1.697 17.223 1.00 87.31 106 THR A O 1
ATOM 811 N N . TRP A 1 107 ? -7.115 0.947 19.323 1.00 86.25 107 TRP A N 1
ATOM 812 C CA . TRP A 1 107 ? -8.583 1.032 19.419 1.00 86.25 107 TRP A CA 1
ATOM 813 C C . TRP A 1 107 ? -9.102 2.479 19.444 1.00 86.25 107 TRP A C 1
ATOM 815 O O . TRP A 1 107 ? -10.287 2.726 19.203 1.00 86.25 107 TRP A O 1
ATOM 825 N N . GLU A 1 108 ? -8.222 3.457 19.670 1.00 84.06 108 GLU A N 1
ATOM 826 C CA . GLU A 1 108 ? -8.527 4.888 19.662 1.00 84.06 108 GLU A CA 1
ATOM 827 C C . GLU A 1 108 ? -9.097 5.360 18.310 1.00 84.06 108 GLU A C 1
ATOM 829 O O . GLU A 1 108 ? -9.862 6.327 18.273 1.00 84.06 108 GLU A O 1
ATOM 834 N N . VAL A 1 109 ? -8.814 4.651 17.207 1.00 87.38 109 VAL A N 1
ATOM 835 C CA . VAL A 1 109 ? -9.394 4.953 15.881 1.00 87.38 109 VAL A CA 1
ATOM 836 C C . VAL A 1 109 ? -10.918 4.805 15.835 1.00 87.38 109 VAL A C 1
ATOM 838 O O . VAL A 1 109 ? -11.568 5.382 14.965 1.00 87.38 109 VAL A O 1
ATOM 841 N N . LEU A 1 110 ? -11.518 4.082 16.786 1.00 89.12 110 LEU A N 1
ATOM 842 C CA . LEU A 1 110 ? -12.971 3.928 16.892 1.00 89.12 110 LEU A CA 1
ATOM 843 C C . LEU A 1 110 ? -13.667 5.163 17.492 1.00 89.12 110 LEU A C 1
ATOM 845 O O . LEU A 1 110 ? -14.899 5.218 17.517 1.00 89.12 110 LEU A O 1
ATOM 849 N N . ALA A 1 111 ? -12.924 6.178 17.944 1.00 88.38 111 ALA A N 1
ATOM 850 C CA . ALA A 1 111 ? -13.511 7.387 18.515 1.00 88.38 111 ALA A CA 1
ATOM 851 C C . ALA A 1 111 ? -14.411 8.139 17.514 1.00 88.38 111 ALA A C 1
ATOM 853 O O . ALA A 1 111 ? -15.532 8.512 17.860 1.00 88.38 111 ALA A O 1
ATOM 854 N N . GLU A 1 112 ? -13.973 8.322 16.265 1.00 89.94 112 GLU A N 1
ATOM 855 C CA . GLU A 1 112 ? -14.745 9.033 15.234 1.00 89.94 112 GLU A CA 1
ATOM 856 C C . GLU A 1 112 ? -16.092 8.356 14.894 1.00 89.94 112 GLU A C 1
ATOM 858 O O . GLU A 1 112 ? -17.125 9.044 14.910 1.00 89.94 112 GLU A O 1
ATOM 863 N N . PRO A 1 113 ? -16.165 7.032 14.631 1.00 93.50 113 PRO A N 1
ATOM 864 C CA . PRO A 1 113 ? -17.452 6.394 14.373 1.00 93.50 113 PRO A CA 1
ATOM 865 C C . PRO A 1 113 ? -18.379 6.439 15.595 1.00 93.50 113 PRO A C 1
ATOM 867 O O . PRO A 1 113 ? -19.579 6.680 15.431 1.00 93.50 113 PRO A O 1
ATOM 870 N N . ILE A 1 114 ? -17.855 6.299 16.821 1.00 93.12 114 ILE A N 1
ATOM 871 C CA . ILE A 1 114 ? -18.661 6.449 18.045 1.00 93.12 114 ILE A CA 1
ATOM 872 C C . ILE A 1 114 ? -19.211 7.877 18.150 1.00 93.12 114 ILE A C 1
ATOM 874 O O . ILE A 1 114 ? -20.411 8.060 18.378 1.00 93.12 114 ILE A O 1
ATOM 878 N N . GLN A 1 115 ? -18.373 8.890 17.912 1.00 91.25 115 GLN A N 1
ATOM 879 C CA . GLN A 1 115 ? -18.785 10.294 17.905 1.00 91.25 115 GLN A CA 1
ATOM 880 C C . GLN A 1 115 ? -19.917 10.536 16.904 1.00 91.25 115 GLN A C 1
ATOM 882 O O . GLN A 1 115 ? -20.905 11.199 17.224 1.00 91.25 115 GLN A O 1
ATOM 887 N N . THR A 1 116 ? -19.787 9.973 15.705 1.00 95.50 116 THR A N 1
ATOM 888 C CA . THR A 1 116 ? -20.773 10.101 14.626 1.00 95.50 116 THR A CA 1
ATOM 889 C C . THR A 1 116 ? -22.125 9.512 15.037 1.00 95.50 116 THR A C 1
ATOM 891 O O . THR A 1 116 ? -23.173 10.129 14.825 1.00 95.50 116 THR A O 1
ATOM 894 N N . VAL A 1 117 ? -22.129 8.346 15.692 1.00 96.56 117 VAL A N 1
ATOM 895 C CA . VAL A 1 117 ? -23.356 7.734 16.227 1.00 96.56 117 VAL A CA 1
ATOM 896 C C . VAL A 1 117 ? -23.963 8.595 17.337 1.00 96.56 117 VAL A C 1
ATOM 898 O O . VAL A 1 117 ? -25.165 8.858 17.319 1.00 96.56 117 VAL A O 1
ATOM 901 N N . MET A 1 118 ? -23.155 9.094 18.273 1.00 94.62 118 MET A N 1
ATOM 902 C CA . MET A 1 118 ? -23.620 9.985 19.342 1.00 94.62 118 MET A CA 1
ATOM 903 C C . MET A 1 118 ? -24.282 11.257 18.788 1.00 94.62 118 MET A C 1
ATOM 905 O O . MET A 1 118 ? -25.356 11.642 19.254 1.00 94.62 118 MET A O 1
ATOM 909 N N . GLN A 1 119 ? -23.690 11.869 17.756 1.00 94.31 119 GLN A N 1
ATOM 910 C CA . GLN A 1 119 ? -24.270 13.020 17.057 1.00 94.31 119 GLN A CA 1
ATOM 911 C C . GLN A 1 119 ? -25.618 12.671 16.413 1.00 94.31 119 GLN A C 1
ATOM 913 O O . GLN A 1 119 ? -26.580 13.426 16.556 1.00 94.31 119 GLN A O 1
ATOM 918 N N . ARG A 1 120 ? -25.722 11.504 15.763 1.00 96.19 120 ARG A N 1
ATOM 919 C CA . ARG A 1 120 ? -26.968 11.036 15.131 1.00 96.19 120 ARG A CA 1
ATOM 920 C C . ARG A 1 120 ? -28.132 10.909 16.118 1.00 96.19 120 ARG A C 1
ATOM 922 O O . ARG A 1 120 ? -29.270 11.170 15.737 1.00 96.19 120 ARG A O 1
ATOM 929 N N . TYR A 1 121 ? -27.863 10.509 17.359 1.00 96.62 121 TYR A N 1
ATOM 930 C CA . TYR A 1 121 ? -28.884 10.339 18.401 1.00 96.62 121 TYR A CA 1
ATOM 931 C C . TYR A 1 121 ? -29.066 11.569 19.305 1.00 96.62 121 TYR A C 1
ATOM 933 O O . TYR A 1 121 ? -29.783 11.492 20.300 1.00 96.62 121 TYR A O 1
ATOM 941 N N . GLY A 1 122 ? -28.457 12.711 18.967 1.00 94.81 122 GLY A 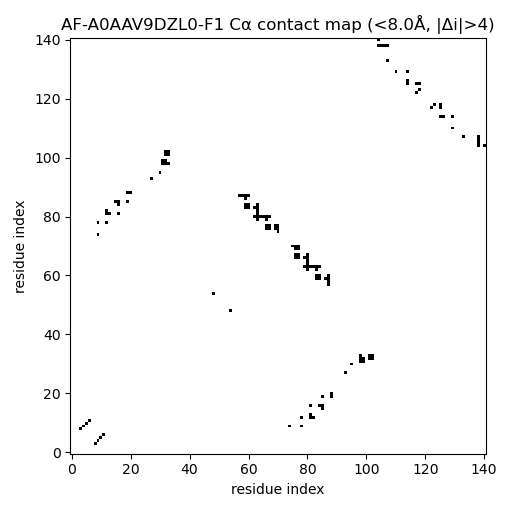N 1
ATOM 942 C CA . GLY A 1 122 ? -28.654 13.966 19.698 1.00 94.81 122 GLY A CA 1
ATOM 943 C C . GLY A 1 122 ? -27.980 14.011 21.071 1.00 94.81 122 GLY A C 1
ATOM 944 O O . GLY A 1 122 ? -28.424 14.750 21.948 1.00 94.81 122 GLY A O 1
ATOM 945 N N . VAL A 1 123 ? -26.916 13.230 21.282 1.00 93.00 123 VAL A N 1
ATOM 946 C CA . VAL A 1 123 ? -26.119 13.315 22.512 1.00 93.00 123 VAL A CA 1
ATOM 947 C C . VAL A 1 123 ? -25.403 14.674 22.545 1.00 93.00 123 VAL A C 1
ATOM 949 O O . VAL A 1 123 ? -24.738 15.022 21.567 1.00 93.00 123 VAL A O 1
ATOM 952 N N . PRO A 1 124 ? -25.502 15.453 23.638 1.00 92.25 124 PRO A N 1
ATOM 953 C CA . PRO A 1 124 ? -24.798 16.726 23.748 1.00 92.25 124 PRO A CA 1
ATOM 954 C C . PRO A 1 124 ? -23.288 16.506 23.887 1.00 92.25 124 PRO A C 1
ATOM 956 O O . PRO A 1 124 ? -22.845 15.562 24.541 1.00 92.25 124 PRO A O 1
ATOM 959 N N . GLU A 1 125 ? -22.513 17.399 23.271 1.00 91.06 125 GLU A N 1
ATOM 960 C CA . GLU A 1 125 ? -21.045 17.459 23.347 1.00 91.06 125 GLU A CA 1
ATOM 961 C C . GLU A 1 125 ? -20.309 16.105 23.145 1.00 91.06 125 GLU A C 1
ATOM 963 O O . GLU A 1 125 ? -19.472 15.729 23.969 1.00 91.06 125 GLU A O 1
ATOM 968 N N . PRO A 1 126 ? -20.563 15.343 22.054 1.00 89.25 126 PRO A N 1
ATOM 969 C CA . PRO A 1 126 ? -19.992 14.000 21.882 1.00 89.25 126 PRO A CA 1
ATOM 970 C C . PRO A 1 126 ? -18.464 13.936 21.887 1.00 89.25 126 PRO A C 1
ATOM 972 O O . PRO A 1 126 ? -17.884 13.002 22.433 1.00 89.25 126 PRO A O 1
ATOM 975 N N . TYR A 1 127 ? -17.820 14.938 21.288 1.00 87.69 127 TYR A N 1
ATOM 976 C CA . TYR A 1 127 ? -16.366 15.015 21.199 1.00 87.69 127 TYR A CA 1
ATOM 977 C C . TYR A 1 127 ? -15.712 15.152 22.579 1.00 87.69 127 TYR A C 1
ATOM 979 O O . TYR A 1 127 ? -14.797 14.401 22.903 1.00 87.69 127 TYR A O 1
ATOM 987 N N . GLU A 1 128 ? -16.201 16.069 23.421 1.00 88.56 128 GLU A N 1
ATOM 988 C CA . GLU A 1 128 ? -15.613 16.284 24.748 1.00 88.56 128 GLU A CA 1
ATOM 989 C C . GLU A 1 128 ? -15.804 15.055 25.646 1.00 88.56 128 GLU A C 1
ATOM 991 O O . GLU A 1 128 ? -14.858 14.638 26.308 1.00 88.56 128 GLU A O 1
ATOM 996 N N . LYS A 1 129 ? -16.958 14.378 25.562 1.00 86.12 129 LYS A N 1
ATOM 997 C CA . LYS A 1 129 ? -17.191 13.098 26.257 1.00 86.12 129 LYS A CA 1
ATOM 998 C C . LYS A 1 129 ? -16.186 12.013 25.852 1.00 86.12 129 LYS A C 1
ATOM 1000 O O . LYS A 1 129 ? -15.687 11.285 26.705 1.00 86.12 129 LYS A O 1
ATOM 1005 N N . LEU A 1 130 ? -15.867 11.898 24.561 1.00 84.81 130 LEU A N 1
ATOM 1006 C CA . LEU A 1 130 ? -14.873 10.931 24.076 1.00 84.81 130 LEU A CA 1
ATOM 1007 C C . LEU A 1 130 ? -13.449 11.311 24.472 1.00 84.81 130 LEU A C 1
ATOM 1009 O O . LEU A 1 130 ? -12.643 10.450 24.823 1.00 84.81 130 LEU A O 1
ATOM 1013 N N . LYS A 1 131 ? -13.139 12.603 24.461 1.00 81.75 131 LYS A N 1
ATOM 1014 C CA . LYS A 1 131 ? -11.845 13.133 24.888 1.00 81.75 131 LYS A CA 1
ATOM 1015 C C . LYS A 1 131 ? -11.603 12.941 26.385 1.00 81.75 131 LYS A C 1
ATOM 1017 O O . LYS A 1 131 ? -10.470 12.697 26.78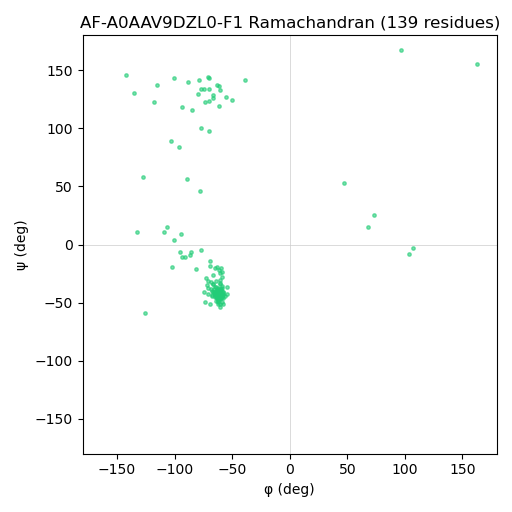6 1.00 81.75 131 LYS A O 1
ATOM 1022 N N . GLU A 1 132 ? -12.643 13.019 27.211 1.00 82.62 132 GLU A N 1
ATOM 1023 C CA . GLU A 1 132 ? -12.576 12.652 28.630 1.00 82.62 132 GLU A CA 1
ATOM 1024 C C . GLU A 1 132 ? -12.300 11.154 28.821 1.00 82.62 132 GLU A C 1
ATOM 1026 O O . GLU A 1 132 ? -11.453 10.796 29.633 1.00 82.62 132 GLU A O 1
ATOM 1031 N N . LEU A 1 133 ? -12.945 10.286 28.033 1.00 77.44 133 LEU A N 1
ATOM 1032 C CA . LEU A 1 133 ? -12.765 8.827 28.106 1.00 77.44 133 LEU A CA 1
ATOM 1033 C C . LEU A 1 133 ? -11.381 8.352 27.637 1.00 77.44 133 LEU A C 1
ATOM 1035 O O . LEU A 1 133 ? -10.860 7.360 28.145 1.00 77.44 133 LEU A O 1
ATOM 1039 N N . THR A 1 134 ? -10.790 9.057 26.674 1.00 69.75 134 THR A N 1
ATOM 1040 C CA . THR A 1 134 ? -9.495 8.716 26.056 1.00 69.75 134 THR A CA 1
ATOM 1041 C C . THR A 1 134 ? -8.308 9.443 26.696 1.00 69.75 134 THR A C 1
ATOM 1043 O O . THR A 1 134 ? -7.150 9.139 26.407 1.00 69.75 134 THR A O 1
ATOM 1046 N N . ARG A 1 135 ? -8.549 10.382 27.622 1.00 59.25 135 ARG A N 1
ATOM 1047 C CA . ARG A 1 135 ? -7.489 11.048 28.391 1.00 59.25 135 ARG A CA 1
ATOM 1048 C C . ARG A 1 135 ? -6.960 10.130 29.496 1.00 59.25 135 ARG A C 1
ATOM 1050 O O . ARG A 1 135 ? -7.531 10.047 30.576 1.00 59.25 135 ARG A O 1
ATOM 1057 N N . GLY A 1 136 ? -5.810 9.505 29.243 1.00 57.53 136 GLY A N 1
ATOM 1058 C CA . GLY A 1 136 ? -5.017 8.790 30.255 1.00 57.53 136 GLY A CA 1
ATOM 1059 C C . GLY A 1 136 ? -5.108 7.264 30.210 1.00 57.53 136 GLY A C 1
ATOM 1060 O O . GLY A 1 136 ? -4.305 6.607 30.865 1.00 57.53 136 GLY A O 1
ATOM 1061 N N . ASN A 1 137 ? -6.002 6.705 29.394 1.00 52.00 137 ASN A N 1
ATOM 1062 C CA . ASN A 1 137 ? -6.069 5.272 29.123 1.00 52.00 137 ASN A CA 1
ATOM 1063 C C . ASN A 1 137 ? -5.467 5.011 27.742 1.00 52.00 137 ASN A C 1
ATOM 1065 O O . ASN A 1 137 ? -6.171 5.047 26.740 1.00 52.00 137 ASN A O 1
ATOM 1069 N N . GLN A 1 138 ? -4.154 4.782 27.693 1.00 50.53 138 GLN A N 1
ATOM 1070 C CA . GLN A 1 138 ? -3.595 4.018 26.578 1.00 50.53 138 GLN A CA 1
ATOM 1071 C C . GLN A 1 138 ? -4.234 2.628 26.637 1.00 50.53 138 GLN A C 1
ATOM 1073 O O . GLN A 1 138 ? -4.390 2.090 27.739 1.00 50.53 138 GLN A O 1
ATOM 1078 N N . SER A 1 139 ? -4.650 2.100 25.485 1.00 45.88 139 SER A N 1
ATOM 1079 C CA . SER A 1 139 ? -5.206 0.749 25.342 1.00 45.88 139 SER A CA 1
ATOM 1080 C C . SER A 1 139 ? -4.461 -0.277 26.226 1.00 45.88 139 SER A C 1
ATOM 1082 O O . SER A 1 139 ? -3.244 -0.146 26.410 1.00 45.88 139 SER A O 1
ATOM 1084 N N . PRO A 1 140 ? -5.159 -1.254 26.846 1.00 39.81 140 PRO A N 1
ATOM 1085 C CA . PRO A 1 140 ? -4.521 -2.208 27.750 1.00 39.81 140 PRO A CA 1
ATOM 1086 C C . PRO A 1 140 ? -3.371 -2.914 27.019 1.00 39.81 140 PRO A C 1
ATOM 1088 O O . PRO A 1 140 ? -3.562 -3.421 25.919 1.00 39.81 140 PRO A O 1
ATOM 1091 N N . LYS A 1 141 ? -2.179 -2.878 27.626 1.00 44.47 141 LYS A N 1
ATOM 1092 C CA . LYS A 1 141 ? -0.996 -3.612 27.158 1.00 44.47 141 LYS A CA 1
ATOM 1093 C C . LYS A 1 141 ? -1.214 -5.117 27.187 1.00 44.47 141 LYS A C 1
ATOM 1095 O O . LYS A 1 141 ? -1.869 -5.581 28.149 1.00 44.47 141 LYS A O 1
#

Organism: Acorus calamus (NCBI:txid4465)

InterPro domains:
  IPR008948 L-Aspartase-like [SSF48557] (43-136)
  IPR013539 Adenylosuccinate lyase PurB, C-terminal [PF08328] (73-138)
  IPR020557 Fumarate lyase, conserved site [PS00163] (48-57)
  IPR022761 Fumarate lyase, N-terminal [PF00206] (42-66)
  IPR047136 Adenylosuccinate lyase PurB, bacteria [PTHR43411] (74-138)

pLDDT: mean 86.1, std 15.2, range [39.81, 98.31]

Mean predicted aligned error: 7.87 Å

Nearest PDB structures (foldseek):
  2ptq-assembly1_A  TM=8.194E-01  e=2.547E-07  Escherichia coli
  3gzh-assembly1_A  TM=8.241E-01  e=4.120E-07  Escherichia coli O157:H7
  3bhg-assembly1_A  TM=8.905E-01  e=2.975E-06  Legionella pneumophila subsp. pneumophila str. Philadelphia 1
  2ptr-assembly1_B-2  TM=8.173E-01  e=1.199E-06  Escherichia coli
  2pts-assembly1_A  TM=8.973E-01  e=2.391E-05  Escherichia coli

Foldseek 3Di:
DVVCCCVPAVVVLVVVLVVLVVVVCVVCVPQDADDDDPDDDDDPPDDDDPDDPPDDDLVLQVQLVVLVVCCVVDVVSNRSSSVSSSVSSVPDDDDSVVRVVVVLQCCVVCLVVQLVVCVVVPNPPSPVVSVVVPPPDRDDD

Solvent-accessible surface area (backbone atoms only — not comparable to full-atom values): 8571 Å² total; per-residue (Å²): 105,70,71,51,48,41,68,74,48,51,49,55,50,51,49,52,46,51,51,51,51,52,51,52,52,62,77,47,64,86,63,73,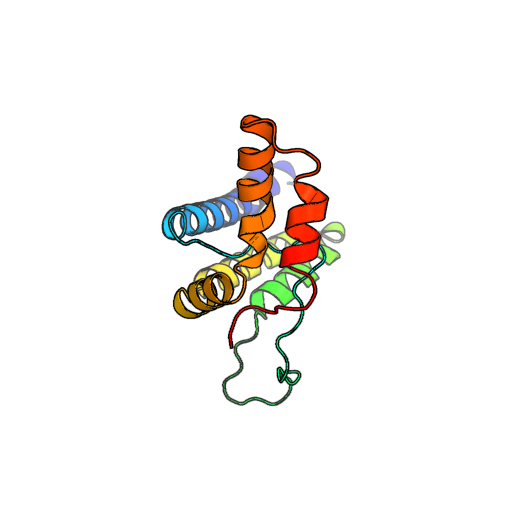66,73,82,73,75,98,60,80,82,77,65,92,83,75,69,85,81,84,81,57,94,83,68,85,73,68,56,36,45,54,52,14,52,59,23,50,75,44,30,91,82,35,67,65,30,40,52,51,13,49,52,26,38,48,56,36,59,75,67,66,75,86,61,62,70,60,32,50,50,54,44,72,66,44,66,72,71,53,51,62,64,52,34,53,52,33,52,75,72,67,47,79,65,39,64,61,57,49,52,60,68,54,63,87,56,73,71,88,127

Radius of gyration: 22.14 Å; Cα contacts (8 Å, |Δi|>4): 74; chains: 1; bounding box: 53×28×62 Å

Sequence (141 aa):
MLKEVFNTVILPVMDEVLQAIFKMAKENAQIAMLSCTHGQVTKAGEIGSSTMPHKVNPIDFENSEGNLGLANQGFGYSLLAYRNALQGIKKLQVNEACLNEDLEQTWEVLAEPIQTVMQRYGVPEPYEKLKELTRGNQSPK

Secondary structure (DSSP, 8-state):
-HHHHIIIIIHHHHHHHHHHHHHHHHHTTT------SS-PPPPTT----SS-TTPPP-HHHHHHHHHHHTGGG-HHHHHHHHHHHHHHHTT----HHHHHHHHHT-GGGGHHHHHHHHHHTT-SSHHHHHHHHHSS-----